Protein AF-A0A317Z5N7-F1 (afdb_monomer_lite)

InterPro domains:
  IPR006691 DNA gyrase/topoisomerase IV, subunit A, C-terminal repeat [PF03989] (56-100)
  IPR013758 DNA topoisomerase, type IIA, domain A, alpha-beta [G3DSA:3.90.199.10] (1-49)
  IPR035516 DNA gyrase/topoisomerase IV, subunit A, C-terminal [G3DSA:2.120.10.90] (50-102)
  IPR035516 DNA gyrase/topoisomerase IV, subunit A, C-terminal [SSF101904] (54-101)
  IPR050220 Type II DNA Topoisomerases [PTHR43493] (6-100)

Structure (mmCIF, N/CA/C/O backbone):
data_AF-A0A317Z5N7-F1
#
_entry.id   AF-A0A317Z5N7-F1
#
loop_
_atom_site.group_PDB
_atom_site.id
_atom_site.type_symbol
_atom_site.label_atom_id
_atom_site.label_alt_id
_atom_site.label_comp_id
_atom_site.label_asym_id
_atom_site.label_entity_id
_atom_site.label_seq_id
_atom_site.pdbx_PDB_ins_code
_atom_site.Cartn_x
_atom_site.Cartn_y
_atom_site.Cartn_z
_atom_site.occupancy
_atom_site.B_iso_or_equiv
_atom_site.auth_seq_id
_atom_site.auth_comp_id
_atom_site.auth_asym_id
_atom_site.auth_atom_id
_atom_site.pdbx_PDB_model_num
ATOM 1 N N . VAL A 1 1 ? -35.263 -2.447 45.418 1.00 48.06 1 VAL A N 1
ATOM 2 C CA . VAL A 1 1 ? -36.019 -1.178 45.571 1.00 48.06 1 VAL A CA 1
ATOM 3 C C . VAL A 1 1 ? -35.135 -0.045 46.094 1.00 48.06 1 VAL A C 1
ATOM 5 O O . VAL A 1 1 ? -35.064 0.973 45.432 1.00 48.06 1 VAL A O 1
ATOM 8 N N . MET A 1 2 ? -34.400 -0.207 47.203 1.00 52.81 2 MET A N 1
ATOM 9 C CA . MET A 1 2 ? -33.472 0.834 47.703 1.00 52.81 2 MET A CA 1
ATOM 10 C C . MET A 1 2 ? -32.274 1.131 46.772 1.00 52.81 2 MET A C 1
ATOM 12 O O . MET A 1 2 ? -31.910 2.286 46.594 1.00 52.81 2 MET A O 1
ATOM 16 N N . ILE A 1 3 ? -31.685 0.102 46.152 1.00 60.75 3 ILE A N 1
ATOM 17 C CA . ILE A 1 3 ? -30.483 0.227 45.299 1.00 60.75 3 ILE A CA 1
ATOM 18 C C . ILE A 1 3 ? -30.778 0.974 43.988 1.00 60.75 3 ILE A C 1
ATOM 20 O O . ILE A 1 3 ? -30.013 1.835 43.576 1.00 60.75 3 ILE A O 1
ATOM 24 N N . THR A 1 4 ? -31.928 0.711 43.365 1.00 63.72 4 THR A N 1
ATOM 25 C CA . THR A 1 4 ? -32.328 1.358 42.108 1.00 63.72 4 THR A CA 1
ATOM 26 C C . THR A 1 4 ? -32.573 2.853 42.292 1.00 63.72 4 THR A C 1
ATOM 28 O O . THR A 1 4 ? -32.179 3.638 41.445 1.00 63.72 4 THR A O 1
ATOM 31 N N . VAL A 1 5 ? -33.151 3.277 43.421 1.00 68.94 5 VAL A N 1
ATOM 32 C CA . VAL A 1 5 ? -33.372 4.709 43.697 1.00 68.94 5 VAL A CA 1
ATOM 33 C C . VAL A 1 5 ? -32.046 5.459 43.858 1.00 68.94 5 VAL A C 1
ATOM 35 O O . VAL A 1 5 ? -31.941 6.593 43.409 1.00 68.94 5 VAL A O 1
ATOM 38 N N . ALA A 1 6 ? -31.023 4.823 44.437 1.00 72.44 6 ALA A N 1
ATOM 39 C CA . ALA A 1 6 ? -29.697 5.424 44.590 1.00 72.44 6 ALA A CA 1
ATOM 40 C C . ALA A 1 6 ? -28.942 5.567 43.257 1.00 72.44 6 ALA A C 1
ATOM 42 O O . ALA A 1 6 ? -28.211 6.535 43.082 1.00 72.44 6 ALA A O 1
ATOM 43 N N . ILE A 1 7 ? -29.133 4.626 42.328 1.00 73.69 7 ILE A N 1
ATOM 44 C CA . ILE A 1 7 ? -28.524 4.658 40.990 1.00 73.69 7 ILE A CA 1
ATOM 45 C C . ILE A 1 7 ? -29.256 5.658 40.085 1.00 73.69 7 ILE A C 1
ATOM 47 O O . ILE A 1 7 ? -28.620 6.417 39.372 1.00 73.69 7 ILE A O 1
ATOM 51 N N . LEU A 1 8 ? -30.593 5.720 40.143 1.00 77.44 8 LEU A N 1
ATOM 52 C CA . LEU A 1 8 ? -31.363 6.695 39.358 1.00 77.44 8 LEU A CA 1
ATOM 53 C C . LEU A 1 8 ? -31.197 8.146 39.845 1.00 77.44 8 LEU A C 1
ATOM 55 O O . LEU A 1 8 ? -31.523 9.071 39.106 1.00 77.44 8 LEU A O 1
ATOM 59 N N . ALA A 1 9 ? -30.733 8.353 41.078 1.00 85.69 9 ALA A N 1
ATOM 60 C CA . ALA A 1 9 ? -30.508 9.680 41.648 1.00 85.69 9 ALA A CA 1
ATOM 61 C C . ALA A 1 9 ? -29.097 10.238 41.380 1.00 85.69 9 ALA A C 1
ATOM 63 O O . ALA A 1 9 ? -28.848 11.400 41.696 1.00 85.69 9 ALA A O 1
ATOM 64 N N . ASP A 1 10 ? -28.184 9.428 40.836 1.00 89.06 10 ASP A N 1
ATOM 65 C CA . ASP A 1 10 ? -26.776 9.773 40.635 1.00 89.06 10 ASP A CA 1
ATOM 66 C C . ASP A 1 10 ? -26.313 9.332 39.237 1.00 89.06 10 ASP A C 1
ATOM 68 O O . ASP A 1 10 ? -26.147 8.144 38.956 1.00 89.06 10 ASP A O 1
ATOM 72 N N . GLU A 1 11 ? -26.123 10.310 38.350 1.00 88.62 11 GLU A N 1
ATOM 73 C CA . GLU A 1 11 ? -25.728 10.087 36.955 1.00 88.62 11 GLU A CA 1
ATOM 74 C C . GLU A 1 11 ? -24.349 9.421 36.829 1.00 88.62 11 GLU A C 1
ATOM 76 O O . GLU A 1 11 ? -24.137 8.616 35.923 1.00 88.62 11 GLU A O 1
ATOM 81 N N . GLU A 1 12 ? -23.425 9.690 37.756 1.00 90.81 12 GLU A N 1
ATOM 82 C CA . GLU A 1 12 ? -22.078 9.117 37.731 1.00 90.81 12 GLU A CA 1
ATOM 83 C C . GLU A 1 12 ? -22.130 7.610 38.005 1.00 90.81 12 GLU A C 1
ATOM 85 O O . GLU A 1 12 ? -21.573 6.820 37.241 1.00 90.81 12 GLU A O 1
ATOM 90 N N . LYS A 1 13 ? -22.905 7.200 39.019 1.00 88.19 13 LYS A N 1
ATOM 91 C CA . LYS A 1 13 ? -23.141 5.777 39.328 1.00 88.19 13 LYS A CA 1
ATOM 92 C C . LYS A 1 13 ? -23.864 5.042 38.203 1.00 88.19 13 LYS A C 1
ATOM 94 O O . LYS A 1 13 ? -23.616 3.861 37.974 1.00 88.19 13 LYS A O 1
ATOM 99 N N . LEU A 1 14 ? -24.778 5.722 37.512 1.00 88.88 14 LEU A N 1
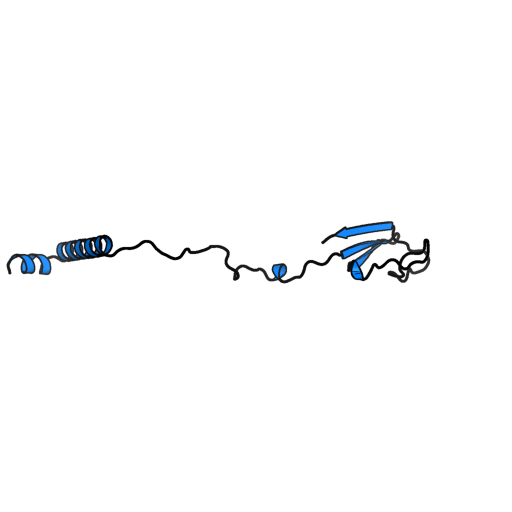ATOM 100 C CA . LEU A 1 14 ? -25.471 5.148 36.363 1.00 88.88 14 LEU A CA 1
ATOM 101 C C . LEU A 1 14 ? -24.499 4.894 35.201 1.00 88.88 14 LEU A C 1
ATOM 103 O O . LEU A 1 14 ? -24.519 3.814 34.616 1.00 88.88 14 LEU A O 1
ATOM 107 N N . LEU A 1 15 ? -23.627 5.854 34.880 1.00 92.12 15 LEU A N 1
ATOM 108 C CA . LEU A 1 15 ? -22.614 5.690 33.832 1.00 92.12 15 LEU A CA 1
ATOM 109 C C . LEU A 1 15 ? -21.558 4.638 34.190 1.00 92.12 15 LEU A C 1
ATOM 111 O O . LEU A 1 15 ? -21.087 3.927 33.300 1.00 92.12 15 LEU A O 1
ATOM 115 N N . GLU A 1 16 ? -21.199 4.529 35.469 1.00 93.19 16 GLU A N 1
ATOM 116 C CA . GLU A 1 16 ? -20.312 3.482 35.978 1.00 93.19 16 GLU A CA 1
ATOM 117 C C . GLU A 1 16 ? -20.918 2.096 35.739 1.00 93.19 16 GLU A C 1
ATOM 119 O O . GLU A 1 16 ? -20.294 1.271 35.072 1.00 93.19 16 GLU A O 1
ATOM 124 N N . LEU A 1 17 ? -22.177 1.893 36.141 1.00 91.25 17 LEU A N 1
ATOM 125 C CA . LEU A 1 17 ? -22.904 0.648 35.896 1.00 91.25 17 LEU A CA 1
ATOM 126 C C . LEU A 1 17 ? -22.986 0.314 34.398 1.00 91.25 17 LEU A C 1
ATOM 128 O O . LEU A 1 17 ? -22.688 -0.806 33.995 1.00 91.25 17 LEU A O 1
ATOM 132 N N . VAL A 1 18 ? -23.335 1.288 33.549 1.00 92.31 18 VAL A N 1
ATOM 133 C CA . VAL A 1 18 ? -23.408 1.077 32.091 1.00 92.31 18 VAL A CA 1
ATOM 134 C C . VAL A 1 18 ? -22.047 0.661 31.524 1.00 92.31 18 VAL A C 1
ATOM 136 O O . VAL A 1 18 ? -21.975 -0.207 30.654 1.00 92.31 18 VAL A O 1
ATOM 139 N N . ARG A 1 19 ? -20.945 1.253 31.999 1.00 95.62 19 ARG A N 1
ATOM 140 C CA . ARG A 1 19 ? -19.594 0.873 31.565 1.00 95.62 19 ARG A CA 1
ATOM 141 C C . ARG A 1 19 ? -19.247 -0.551 31.993 1.00 95.62 19 ARG A C 1
ATOM 143 O O . ARG A 1 19 ? -18.661 -1.282 31.191 1.00 95.62 19 ARG A O 1
ATOM 150 N N . GLU A 1 20 ? -19.574 -0.925 33.226 1.00 96.06 20 GLU A N 1
ATOM 151 C CA . GLU A 1 20 ? -19.363 -2.280 33.742 1.00 96.06 20 GLU A CA 1
ATOM 152 C C . GLU A 1 20 ? -20.121 -3.306 32.895 1.0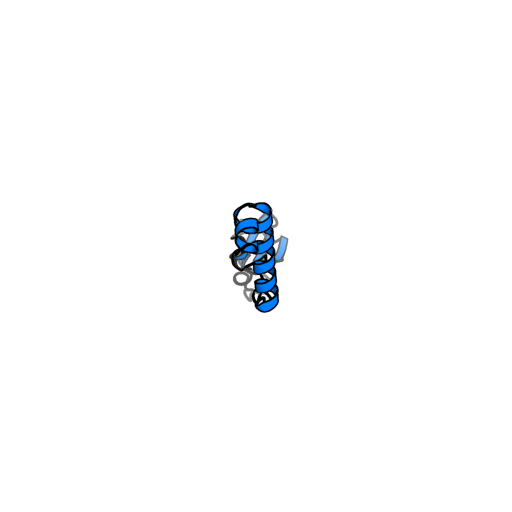0 96.06 20 GLU A C 1
ATOM 154 O O . GLU A 1 20 ? -19.505 -4.232 32.367 1.00 96.06 20 GLU A O 1
ATOM 159 N N . GLU A 1 21 ? -21.413 -3.079 32.650 1.00 95.06 21 GLU A N 1
ATOM 160 C CA . GLU A 1 21 ? -22.251 -3.964 31.834 1.00 95.06 21 GLU A CA 1
ATOM 161 C C . GLU A 1 21 ? -21.729 -4.094 30.392 1.00 95.06 21 GLU A C 1
ATOM 163 O O . GLU A 1 21 ? -21.637 -5.197 29.850 1.00 95.06 21 GLU A O 1
ATOM 168 N N . LEU A 1 22 ? -21.328 -2.986 29.755 1.00 96.44 22 LEU A N 1
ATOM 169 C CA . LEU A 1 22 ? -20.751 -3.020 28.405 1.00 96.44 22 LEU A CA 1
ATOM 170 C C . LEU A 1 22 ? -19.417 -3.777 28.360 1.00 96.44 22 LEU A C 1
ATOM 172 O O . LEU A 1 22 ? -19.119 -4.442 27.364 1.00 96.44 22 LEU A O 1
ATOM 176 N N . THR A 1 23 ? -18.617 -3.685 29.423 1.00 96.38 23 THR A N 1
ATOM 177 C CA . THR A 1 23 ? -17.343 -4.405 29.529 1.00 96.38 23 THR A CA 1
ATOM 178 C C . THR A 1 23 ? -17.586 -5.901 29.710 1.00 96.38 23 THR A C 1
ATOM 180 O O . THR A 1 23 ? -16.983 -6.693 28.990 1.00 96.38 23 THR A O 1
ATOM 183 N N . GLU A 1 24 ? -18.535 -6.289 30.565 1.00 96.94 24 GLU A N 1
ATOM 184 C CA . GLU A 1 24 ? -18.930 -7.689 30.752 1.00 96.94 24 GLU A CA 1
ATOM 185 C C . GLU A 1 24 ? -19.442 -8.311 29.441 1.00 96.94 24 GLU A C 1
ATOM 187 O O . GLU A 1 24 ? -19.046 -9.416 29.063 1.00 96.94 24 GLU A O 1
ATOM 192 N N . ILE A 1 25 ? -20.278 -7.584 28.690 1.00 96.56 25 ILE A N 1
ATOM 193 C CA . ILE A 1 25 ? -20.767 -8.030 27.376 1.00 96.56 25 ILE A CA 1
ATOM 194 C C . ILE A 1 25 ? -19.603 -8.208 26.395 1.00 96.56 25 ILE A C 1
ATOM 196 O O . ILE A 1 25 ? -19.547 -9.218 25.688 1.00 96.56 25 ILE A O 1
ATOM 200 N N . LYS A 1 26 ? -18.665 -7.254 26.354 1.00 95.00 26 LYS A N 1
ATOM 201 C CA . LYS A 1 26 ? -17.480 -7.327 25.491 1.00 95.00 26 LYS A CA 1
ATOM 202 C C . LYS A 1 26 ? -16.603 -8.534 25.830 1.00 95.00 26 LYS A C 1
ATOM 204 O O . LYS A 1 26 ? -16.127 -9.192 24.914 1.00 95.00 26 LYS A O 1
ATOM 209 N N . GLU A 1 27 ? -16.392 -8.837 27.107 1.00 95.62 27 GLU A N 1
ATOM 210 C CA . GLU A 1 27 ? -15.592 -9.992 27.536 1.00 95.62 27 GLU A CA 1
ATOM 211 C C . GLU A 1 27 ? -16.284 -11.323 27.233 1.00 95.62 27 GLU A C 1
ATOM 213 O O . GLU A 1 27 ? -15.637 -12.290 26.835 1.00 95.62 27 GLU A O 1
ATOM 218 N N . LYS A 1 28 ? -17.610 -11.375 27.383 1.00 97.00 28 LYS A N 1
ATOM 219 C CA . LYS A 1 28 ? -18.388 -12.599 27.184 1.00 97.00 28 LYS A CA 1
ATOM 220 C C . LYS A 1 28 ? -18.608 -12.956 25.715 1.00 97.00 28 LYS A C 1
ATOM 222 O O . LYS A 1 28 ? -18.716 -14.138 25.392 1.00 97.00 28 LYS A O 1
ATOM 227 N N . PHE A 1 29 ? -18.729 -11.954 24.846 1.00 96.38 29 PHE A N 1
ATOM 228 C CA . PHE A 1 29 ? -19.135 -12.142 23.448 1.00 96.38 29 PHE A CA 1
ATOM 229 C C . PHE A 1 29 ? -18.161 -11.554 22.423 1.00 96.38 29 PHE A C 1
ATOM 231 O O . PHE A 1 29 ? -18.441 -11.620 21.229 1.00 96.38 29 PHE A O 1
ATOM 238 N N . GLY A 1 30 ? -17.049 -10.964 22.859 1.00 94.00 30 GLY A N 1
ATOM 239 C CA . GLY A 1 30 ? -16.039 -10.421 21.961 1.00 94.00 30 GLY A CA 1
ATOM 240 C C . GLY A 1 30 ? -15.290 -11.517 21.208 1.00 94.00 30 GLY A C 1
ATOM 241 O O . GLY A 1 30 ? -14.900 -12.531 21.787 1.00 94.00 30 GLY A O 1
ATOM 242 N N . ASP A 1 31 ? -15.062 -11.286 19.921 1.00 96.19 31 ASP A N 1
ATOM 243 C CA . ASP A 1 31 ? -14.187 -12.078 19.069 1.00 96.19 31 ASP A CA 1
ATOM 244 C C . ASP A 1 31 ? -13.134 -11.192 18.389 1.00 96.19 31 ASP A C 1
ATOM 246 O O . ASP A 1 31 ? -13.235 -9.960 18.346 1.00 96.19 31 ASP A O 1
ATOM 250 N N . ASP A 1 32 ? -12.077 -11.825 17.884 1.00 94.81 32 ASP A N 1
ATOM 251 C CA . ASP A 1 32 ? -11.036 -11.116 17.153 1.00 94.81 32 ASP A CA 1
ATOM 252 C C . ASP A 1 32 ? -11.558 -10.622 15.799 1.00 94.81 32 ASP A C 1
ATOM 254 O O . ASP A 1 32 ? -12.308 -11.301 15.087 1.00 94.81 32 ASP A O 1
ATOM 258 N N . ARG A 1 33 ? -11.100 -9.435 15.387 1.00 94.31 33 ARG A N 1
ATOM 259 C CA . ARG A 1 33 ? -11.451 -8.872 14.082 1.00 94.31 33 ARG A CA 1
ATOM 260 C C . ARG A 1 33 ? -10.946 -9.795 12.971 1.00 94.31 33 ARG A C 1
ATOM 262 O O . ARG A 1 33 ? -9.752 -9.902 12.724 1.00 94.31 33 ARG A O 1
ATOM 269 N N . ARG A 1 34 ? -11.879 -10.382 12.224 1.00 95.00 34 ARG A N 1
ATOM 270 C CA . ARG A 1 34 ? -11.584 -11.320 11.124 1.00 95.00 34 ARG A CA 1
ATOM 271 C C . ARG A 1 34 ? -10.942 -10.684 9.887 1.00 95.00 34 ARG A C 1
ATOM 273 O O . ARG A 1 34 ? -10.409 -11.396 9.045 1.00 95.00 34 ARG A O 1
ATOM 280 N N . THR A 1 35 ? -11.061 -9.370 9.735 1.00 92.06 35 THR A N 1
ATOM 281 C CA . THR A 1 35 ? -10.628 -8.626 8.544 1.00 92.06 35 THR A CA 1
ATOM 282 C C . THR A 1 35 ? -9.491 -7.674 8.875 1.00 92.06 35 THR A C 1
ATOM 284 O O . THR A 1 35 ? -9.585 -6.918 9.843 1.00 92.06 35 THR A O 1
ATOM 287 N N . GLU A 1 36 ? -8.488 -7.614 8.015 1.00 87.75 36 GLU A N 1
ATOM 288 C CA . GLU A 1 36 ? -7.401 -6.643 8.097 1.00 87.75 36 GLU A CA 1
ATOM 289 C C . GLU A 1 36 ? -7.694 -5.417 7.220 1.00 87.75 36 GLU A C 1
ATOM 291 O O . GLU A 1 36 ? -8.342 -5.529 6.179 1.00 87.75 36 GLU A O 1
ATOM 296 N N . ILE A 1 37 ? -7.242 -4.237 7.649 1.00 85.56 37 ILE A N 1
ATOM 297 C CA . ILE A 1 37 ? -7.263 -3.029 6.817 1.00 85.56 37 ILE A CA 1
ATOM 298 C C . ILE A 1 37 ? -5.894 -2.934 6.150 1.00 85.56 37 ILE A C 1
ATOM 300 O O . ILE A 1 37 ? -4.917 -2.569 6.800 1.00 85.56 37 ILE A O 1
ATOM 304 N N . GLN A 1 38 ? -5.826 -3.275 4.866 1.00 81.19 38 GLN A N 1
ATOM 305 C CA . GLN A 1 38 ? -4.603 -3.124 4.084 1.00 81.19 38 GLN A CA 1
ATOM 306 C C . GLN A 1 38 ? -4.488 -1.679 3.592 1.00 81.19 38 GLN A C 1
ATOM 308 O O . GLN A 1 38 ? -5.358 -1.178 2.878 1.00 81.19 38 GLN A O 1
ATOM 313 N N . LEU A 1 39 ? -3.413 -1.005 3.995 1.00 75.12 39 LEU A N 1
ATOM 314 C CA . LEU A 1 39 ? -2.980 0.254 3.393 1.00 75.12 39 LEU A CA 1
ATOM 315 C C . LEU A 1 39 ? -2.256 -0.106 2.088 1.00 75.12 39 LEU A C 1
ATOM 317 O O . LEU A 1 39 ? -1.305 -0.879 2.144 1.00 75.12 39 LEU A O 1
ATOM 321 N N . GLY A 1 40 ? -2.705 0.400 0.936 1.00 69.38 40 GLY A N 1
ATOM 322 C CA . GLY A 1 40 ? -2.136 0.010 -0.366 1.00 69.38 40 GLY A CA 1
ATOM 323 C C . GLY A 1 40 ? -3.045 -0.835 -1.254 1.00 69.38 40 GLY A C 1
ATOM 324 O O . GLY A 1 40 ? -2.549 -1.706 -1.958 1.00 69.38 40 GLY A O 1
ATOM 325 N N . GLY A 1 41 ? -4.369 -0.660 -1.187 1.00 67.44 41 GLY A N 1
ATOM 326 C CA . GLY A 1 41 ? -5.298 -1.415 -2.037 1.00 67.44 41 GLY A CA 1
ATOM 327 C C . GLY A 1 41 ? -5.160 -1.086 -3.530 1.00 67.44 41 GLY A C 1
ATOM 328 O O . GLY A 1 41 ? -4.539 -0.100 -3.898 1.00 67.44 41 GLY A O 1
ATOM 329 N N . ILE A 1 42 ? -5.816 -1.882 -4.380 1.00 62.03 42 ILE A N 1
ATOM 330 C CA . ILE A 1 42 ? -5.944 -1.695 -5.846 1.00 62.03 42 ILE A CA 1
ATOM 331 C C . ILE A 1 42 ? -6.382 -0.275 -6.256 1.00 62.03 42 ILE A C 1
ATOM 333 O O . ILE A 1 42 ? -6.123 0.148 -7.374 1.00 62.03 42 ILE A O 1
ATOM 337 N N . ASP A 1 43 ? -7.020 0.459 -5.344 1.00 66.31 43 ASP A N 1
ATOM 338 C CA . ASP A 1 43 ? -7.427 1.857 -5.525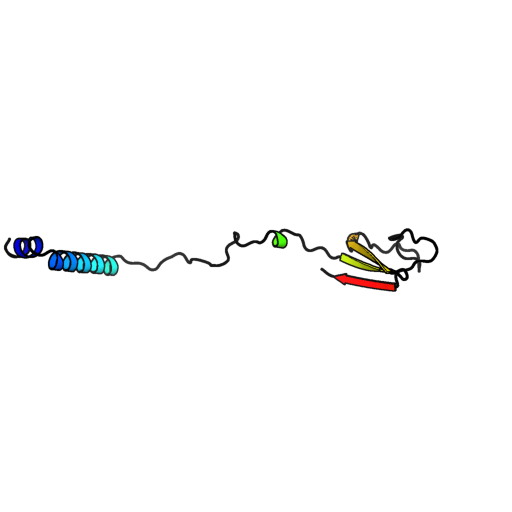 1.00 66.31 43 ASP A CA 1
ATOM 339 C C . ASP A 1 43 ? -6.262 2.863 -5.383 1.00 66.31 43 ASP A C 1
ATOM 341 O O . ASP A 1 43 ? -6.473 4.063 -5.521 1.00 66.31 43 ASP A O 1
ATOM 345 N N . GLN A 1 44 ? -5.046 2.398 -5.071 1.00 73.06 44 GLN A N 1
ATOM 346 C CA . GLN A 1 44 ? -3.810 3.194 -5.015 1.00 73.06 44 GLN A CA 1
ATOM 347 C C . GLN A 1 44 ? -2.931 2.998 -6.258 1.00 73.06 44 GLN A C 1
ATOM 349 O O . GLN A 1 44 ? -1.724 3.197 -6.183 1.00 73.06 44 GLN A O 1
ATOM 354 N N . LEU A 1 45 ? -3.516 2.570 -7.378 1.00 77.75 45 LEU A N 1
ATOM 355 C CA . LEU A 1 45 ? -2.841 2.639 -8.671 1.00 77.75 45 LEU A CA 1
ATOM 356 C C . LEU A 1 45 ? -2.787 4.103 -9.109 1.00 77.75 45 LEU A C 1
ATOM 358 O O . LEU A 1 45 ? -3.822 4.776 -9.131 1.00 77.75 45 LEU A O 1
ATOM 362 N N . GLU A 1 46 ? -1.596 4.588 -9.446 1.00 81.56 46 GLU A N 1
ATOM 363 C CA . GLU A 1 46 ? -1.451 5.880 -10.111 1.00 81.56 46 GLU A CA 1
ATOM 364 C C . GLU A 1 46 ? -1.751 5.713 -11.611 1.00 81.56 46 GLU A C 1
ATOM 366 O O . GLU A 1 46 ? -1.695 4.608 -12.161 1.00 81.56 46 GLU A O 1
ATOM 371 N N . ASP A 1 47 ? -2.103 6.802 -12.298 1.00 80.62 47 ASP A N 1
ATOM 372 C CA . ASP A 1 47 ? -2.427 6.746 -13.730 1.00 80.62 47 ASP A CA 1
ATOM 373 C C . ASP A 1 47 ? -1.223 6.235 -14.555 1.00 80.62 47 ASP A C 1
ATOM 375 O O . ASP A 1 47 ? -1.391 5.593 -15.595 1.00 80.62 47 ASP A O 1
ATOM 379 N N . GLU A 1 48 ? -0.002 6.478 -14.073 1.00 82.06 48 GLU A N 1
ATOM 380 C CA . GLU A 1 48 ? 1.266 6.020 -14.635 1.00 82.06 48 GLU A CA 1
ATOM 381 C C . GLU A 1 48 ? 1.424 4.493 -14.608 1.00 82.06 48 GLU A C 1
ATOM 383 O O . GLU A 1 48 ? 1.978 3.931 -15.555 1.00 82.06 48 GLU A O 1
ATOM 388 N N . ASP A 1 49 ? 0.892 3.811 -13.589 1.00 82.75 49 ASP A N 1
ATOM 389 C CA . ASP A 1 49 ? 0.962 2.347 -13.458 1.00 82.75 49 ASP A CA 1
ATOM 390 C C . ASP A 1 49 ? 0.106 1.626 -14.516 1.00 82.75 49 ASP A C 1
ATOM 392 O O . ASP A 1 49 ? 0.277 0.433 -14.780 1.00 82.75 49 ASP A O 1
ATOM 396 N N . LEU A 1 50 ? -0.831 2.345 -15.145 1.00 84.31 50 LEU A N 1
ATOM 397 C CA . LEU A 1 50 ? -1.667 1.832 -16.232 1.00 84.31 50 LEU A CA 1
ATOM 398 C C . LEU A 1 50 ? -0.954 1.864 -17.591 1.00 84.31 50 LEU A C 1
ATOM 400 O O . LEU A 1 50 ? -1.470 1.309 -18.568 1.00 84.31 50 LEU A O 1
ATOM 404 N N . ILE A 1 51 ? 0.207 2.520 -17.681 1.00 85.94 51 ILE A N 1
ATOM 405 C CA . ILE A 1 51 ? 0.988 2.599 -18.913 1.00 85.94 51 ILE A CA 1
ATOM 406 C C . ILE A 1 51 ? 1.768 1.286 -19.074 1.00 85.94 51 ILE A C 1
ATOM 408 O O . ILE A 1 51 ? 2.610 0.964 -18.239 1.00 85.94 51 ILE A O 1
ATOM 412 N N . PRO A 1 52 ? 1.527 0.509 -20.146 1.00 84.19 52 PRO A N 1
ATOM 413 C CA . PRO A 1 52 ? 2.215 -0.759 -20.335 1.00 84.19 52 PRO A CA 1
ATOM 414 C C . PRO A 1 52 ? 3.714 -0.543 -20.569 1.00 84.19 52 PRO A C 1
ATOM 416 O O . PRO A 1 52 ? 4.109 0.279 -21.398 1.00 84.19 52 PRO A O 1
ATOM 419 N N . GLU A 1 53 ? 4.543 -1.334 -19.888 1.00 84.56 53 GLU A N 1
ATOM 420 C CA . GLU A 1 53 ? 5.981 -1.376 -20.151 1.00 84.56 53 GLU A CA 1
ATOM 421 C C . GLU A 1 53 ? 6.250 -1.964 -21.544 1.00 84.56 53 GLU A C 1
ATOM 423 O O . GLU A 1 53 ? 5.901 -3.110 -21.850 1.00 84.56 53 GLU A O 1
ATOM 428 N N . GLU A 1 54 ? 6.910 -1.182 -22.399 1.00 83.75 54 GLU A N 1
ATOM 429 C CA . GLU A 1 54 ? 7.314 -1.600 -23.737 1.00 83.75 54 GLU A CA 1
ATOM 430 C C . GLU A 1 54 ? 8.832 -1.500 -23.886 1.00 83.75 54 GLU A C 1
ATOM 432 O O . GLU A 1 54 ? 9.439 -0.470 -23.617 1.00 83.75 54 GLU A O 1
ATOM 437 N N . GLN A 1 55 ? 9.458 -2.555 -24.411 1.00 86.44 55 GLN A N 1
ATOM 438 C CA . GLN A 1 55 ? 10.870 -2.499 -24.789 1.00 86.44 55 GLN A CA 1
ATOM 439 C C . GLN A 1 55 ? 11.058 -1.499 -25.933 1.00 86.44 55 GLN A C 1
ATOM 441 O O . GLN A 1 55 ? 10.582 -1.723 -27.054 1.00 86.44 55 GLN A O 1
ATOM 446 N N . ILE A 1 56 ? 11.790 -0.420 -25.672 1.00 87.56 56 ILE A N 1
ATOM 447 C CA . ILE A 1 56 ? 12.077 0.636 -26.639 1.00 87.56 56 ILE A CA 1
ATOM 448 C C . ILE A 1 56 ? 13.559 0.681 -27.000 1.00 87.56 56 ILE A C 1
ATOM 450 O O . ILE A 1 56 ? 14.451 0.407 -26.199 1.00 87.56 56 ILE A O 1
ATOM 454 N N . VAL A 1 57 ? 13.819 1.081 -28.240 1.00 85.56 57 VAL A N 1
ATOM 455 C CA . VAL A 1 57 ? 15.147 1.395 -28.756 1.00 85.56 57 VAL A CA 1
ATOM 456 C C . VAL A 1 57 ? 15.227 2.902 -28.962 1.00 85.56 57 VAL A C 1
ATOM 458 O O . VAL A 1 57 ? 14.413 3.496 -29.676 1.00 85.56 57 VAL A O 1
ATOM 461 N N . ILE A 1 58 ? 16.224 3.516 -28.336 1.00 86.12 58 ILE A N 1
ATOM 462 C CA . ILE A 1 58 ? 16.566 4.927 -28.471 1.00 86.12 58 ILE A CA 1
ATOM 463 C C . ILE A 1 58 ? 17.826 5.018 -29.327 1.00 86.12 58 ILE A C 1
ATOM 465 O O . ILE A 1 58 ? 18.854 4.423 -29.003 1.00 86.12 58 ILE A O 1
ATOM 469 N N . THR A 1 59 ? 17.751 5.768 -30.422 1.00 84.38 59 THR A N 1
ATOM 470 C CA . THR A 1 59 ? 18.890 6.014 -31.313 1.00 84.38 59 THR A CA 1
ATOM 471 C C . THR A 1 59 ? 19.250 7.489 -31.320 1.00 84.38 59 THR A C 1
ATOM 473 O O . THR A 1 59 ? 18.365 8.327 -31.500 1.00 84.38 59 THR A O 1
ATOM 476 N N . LEU A 1 60 ? 20.540 7.782 -31.186 1.00 84.69 60 LEU A N 1
ATOM 477 C CA . LEU A 1 60 ? 21.139 9.089 -31.438 1.00 84.69 60 LEU A CA 1
ATOM 478 C C . LEU A 1 60 ? 21.859 9.037 -32.787 1.00 84.69 60 LEU A C 1
ATOM 480 O O . LEU A 1 60 ? 22.583 8.077 -33.062 1.00 84.69 60 LEU A O 1
ATOM 484 N N . SER A 1 61 ? 21.654 10.043 -33.631 1.00 82.38 61 SER A N 1
ATOM 485 C CA . SER A 1 61 ? 22.373 10.189 -34.896 1.00 82.38 61 SER A CA 1
ATOM 486 C C . SER A 1 61 ? 23.616 11.071 -34.767 1.00 82.38 61 SER A C 1
ATOM 488 O O . SER A 1 61 ? 23.822 11.734 -33.747 1.00 82.38 61 SER A O 1
ATOM 490 N N . HIS A 1 62 ? 24.472 11.081 -35.788 1.00 81.06 62 HIS A N 1
ATOM 491 C CA . HIS A 1 62 ? 25.632 11.971 -35.841 1.00 81.06 62 HIS A CA 1
ATOM 492 C C . HIS A 1 62 ? 25.214 13.450 -35.874 1.00 81.06 62 HIS A C 1
ATOM 494 O O . HIS A 1 62 ? 25.846 14.285 -35.230 1.00 81.06 62 HIS A O 1
ATOM 500 N N . ASN A 1 63 ? 24.088 13.762 -36.524 1.00 83.44 63 ASN A N 1
ATOM 501 C CA . ASN A 1 63 ? 23.517 15.112 -36.560 1.00 83.44 63 ASN A CA 1
ATOM 502 C C . ASN A 1 63 ? 22.651 15.457 -35.332 1.00 83.44 63 ASN A C 1
ATOM 504 O O . ASN A 1 63 ? 21.857 16.395 -35.381 1.00 83.44 63 ASN A O 1
ATOM 508 N N . ASN A 1 64 ? 22.808 14.731 -34.220 1.00 83.12 64 ASN A N 1
ATOM 509 C CA . ASN A 1 64 ? 22.082 14.931 -32.961 1.00 83.12 64 ASN A CA 1
ATOM 510 C C . ASN A 1 64 ? 20.555 14.739 -33.043 1.00 83.12 64 ASN A C 1
ATOM 512 O O . ASN A 1 64 ? 19.817 15.293 -32.226 1.00 83.12 64 ASN A O 1
ATOM 516 N N . TYR A 1 65 ? 20.057 13.918 -33.972 1.00 82.75 65 TYR A N 1
ATOM 517 C CA . TYR A 1 65 ? 18.655 13.502 -33.946 1.00 82.75 65 TYR A CA 1
ATOM 518 C C . TYR A 1 65 ? 18.454 12.353 -32.966 1.00 82.75 65 TYR A C 1
ATOM 520 O O . TYR A 1 65 ? 19.168 11.351 -33.006 1.00 82.75 65 TYR A O 1
ATOM 528 N N . ILE A 1 66 ? 17.443 12.486 -32.108 1.00 86.94 66 ILE A N 1
ATOM 529 C CA . ILE A 1 66 ? 17.031 11.445 -31.169 1.00 86.94 66 ILE A CA 1
ATOM 530 C C . ILE A 1 66 ? 15.705 10.864 -31.641 1.00 86.94 66 ILE A C 1
ATOM 532 O O . ILE A 1 66 ? 14.740 11.594 -31.878 1.00 86.94 66 ILE A O 1
ATOM 536 N N . LYS A 1 67 ? 15.642 9.537 -31.746 1.00 83.69 67 LYS A N 1
ATOM 537 C CA . LYS A 1 67 ? 14.415 8.815 -32.089 1.00 83.69 67 LYS A CA 1
ATOM 538 C C . LYS A 1 67 ? 14.172 7.670 -31.113 1.00 83.69 67 LYS A C 1
ATOM 540 O O . LYS A 1 67 ? 15.093 6.916 -30.815 1.00 83.69 67 LYS A O 1
ATOM 545 N N . ARG A 1 68 ? 12.918 7.529 -30.662 1.00 84.81 68 ARG A N 1
ATOM 546 C CA . ARG A 1 68 ? 12.423 6.368 -29.906 1.00 84.81 68 ARG A CA 1
ATOM 547 C C . ARG A 1 68 ? 11.527 5.515 -30.797 1.00 84.81 68 ARG A C 1
ATOM 549 O O . ARG A 1 68 ? 10.660 6.054 -31.487 1.00 84.81 68 ARG A O 1
ATOM 556 N N . LEU A 1 69 ? 11.737 4.206 -30.795 1.00 83.50 69 LEU A N 1
ATOM 557 C CA . LEU A 1 69 ? 10.896 3.238 -31.497 1.00 83.50 69 LEU A CA 1
ATOM 558 C C . LEU A 1 69 ? 10.715 1.988 -30.631 1.00 83.50 69 LEU A C 1
ATOM 560 O O . LEU A 1 69 ? 11.671 1.593 -29.965 1.00 83.50 69 LEU A O 1
ATOM 564 N N . PRO A 1 70 ? 9.553 1.317 -30.679 1.00 83.88 70 PRO A N 1
ATOM 565 C CA . PRO A 1 70 ? 9.411 -0.002 -30.073 1.00 83.88 70 PRO A CA 1
ATOM 566 C C . PRO A 1 70 ? 10.429 -0.982 -30.670 1.00 83.88 70 PRO A C 1
ATOM 568 O O . PRO A 1 70 ? 10.630 -1.010 -31.891 1.00 83.88 70 PRO A O 1
ATOM 571 N N . ALA A 1 71 ? 11.035 -1.832 -29.840 1.00 80.81 71 ALA A N 1
ATOM 572 C CA . ALA A 1 71 ? 12.017 -2.830 -30.274 1.00 80.81 71 ALA A CA 1
ATOM 573 C C . ALA A 1 71 ? 11.450 -3.788 -31.338 1.00 80.81 71 ALA A C 1
ATOM 575 O O . ALA A 1 71 ? 12.163 -4.219 -32.243 1.00 80.81 71 ALA A O 1
ATOM 576 N N . SER A 1 72 ? 10.139 -4.047 -31.301 1.00 78.06 72 SER A N 1
ATOM 577 C CA . SER A 1 72 ? 9.410 -4.831 -32.310 1.00 78.06 72 SER A CA 1
ATOM 578 C C . SER A 1 72 ? 9.470 -4.230 -33.722 1.00 78.06 72 SER A C 1
ATOM 580 O O . SER A 1 72 ? 9.445 -4.965 -34.714 1.00 78.06 72 SER A O 1
ATOM 582 N N . THR A 1 73 ? 9.578 -2.902 -33.820 1.00 71.81 73 THR A N 1
ATOM 583 C CA . THR A 1 73 ? 9.696 -2.160 -35.085 1.00 71.81 73 THR A CA 1
ATOM 584 C C . THR A 1 73 ? 11.140 -2.155 -35.589 1.00 71.81 73 THR A C 1
ATOM 586 O O . THR A 1 73 ? 11.379 -2.103 -36.795 1.00 71.81 73 THR A O 1
ATOM 589 N N . TYR A 1 74 ? 12.115 -2.295 -34.686 1.00 65.88 74 TYR A N 1
ATOM 590 C CA . TYR A 1 74 ? 13.541 -2.412 -34.992 1.00 65.88 74 TYR A CA 1
ATOM 591 C C . TYR A 1 74 ? 13.922 -3.855 -35.389 1.00 65.88 74 TYR A C 1
ATOM 593 O O . TYR A 1 74 ? 14.871 -4.446 -34.879 1.00 65.88 74 TYR A O 1
ATOM 601 N N . ARG A 1 75 ? 13.170 -4.477 -36.308 1.00 58.69 75 ARG A N 1
ATOM 602 C CA . ARG A 1 75 ? 13.561 -5.778 -36.876 1.00 58.69 75 ARG A CA 1
ATOM 603 C C . ARG A 1 75 ? 14.732 -5.602 -37.838 1.00 58.69 75 ARG A C 1
ATOM 605 O O . ARG A 1 75 ? 14.662 -4.803 -38.773 1.00 58.69 75 ARG A O 1
ATOM 612 N N . ALA A 1 76 ? 15.769 -6.420 -37.667 1.00 53.78 76 ALA A N 1
ATOM 613 C CA . ALA A 1 76 ? 16.847 -6.548 -38.638 1.00 53.78 76 ALA A CA 1
ATOM 614 C C . ALA A 1 76 ? 16.272 -6.968 -40.001 1.00 53.78 76 ALA A C 1
ATOM 616 O O . ALA A 1 76 ? 15.719 -8.059 -40.146 1.00 53.78 76 ALA A O 1
ATOM 617 N N . GLN A 1 77 ? 16.406 -6.119 -41.022 1.00 50.62 77 GLN A N 1
ATOM 618 C CA . GLN A 1 77 ? 16.322 -6.612 -42.391 1.00 50.62 77 GLN A CA 1
ATOM 619 C C . GLN A 1 77 ? 17.623 -7.363 -42.689 1.00 50.62 77 GLN A C 1
ATOM 621 O O . GLN A 1 77 ? 18.704 -6.818 -42.485 1.00 50.62 77 GLN A O 1
ATOM 626 N N . ASN A 1 78 ? 17.517 -8.605 -43.172 1.00 42.25 78 ASN A N 1
ATOM 627 C CA . ASN A 1 78 ? 18.624 -9.477 -43.593 1.00 42.25 78 ASN A CA 1
ATOM 628 C C . ASN A 1 78 ? 19.382 -8.929 -44.826 1.00 42.25 78 ASN A C 1
ATOM 630 O O . ASN A 1 78 ? 19.484 -9.586 -45.860 1.00 42.25 78 ASN A O 1
ATOM 634 N N . ARG A 1 79 ? 19.904 -7.704 -44.750 1.00 49.72 79 ARG A N 1
ATOM 635 C CA . ARG A 1 79 ? 20.771 -7.083 -45.753 1.00 49.72 79 ARG A CA 1
ATOM 636 C C . ARG A 1 79 ? 22.067 -6.701 -45.050 1.00 49.72 79 ARG A C 1
ATOM 638 O O . ARG A 1 79 ? 22.134 -5.680 -44.372 1.00 49.72 79 ARG A O 1
ATOM 645 N N . GLY A 1 80 ? 23.066 -7.577 -45.168 1.00 42.81 80 GLY A N 1
ATOM 646 C CA . GLY A 1 80 ? 24.368 -7.455 -44.511 1.00 42.81 80 GLY A CA 1
ATOM 647 C C . GLY A 1 80 ? 24.943 -6.039 -44.585 1.00 42.81 80 GLY A C 1
ATOM 648 O O . GLY A 1 80 ? 25.350 -5.582 -45.649 1.00 42.81 80 GLY A O 1
ATOM 649 N N . GLY A 1 81 ? 24.961 -5.355 -43.440 1.00 46.91 81 GLY A N 1
ATOM 650 C CA . GLY A 1 81 ? 25.674 -4.092 -43.248 1.00 46.91 81 GLY A CA 1
ATOM 651 C C . GLY A 1 81 ? 24.915 -2.799 -43.559 1.00 46.91 81 GLY A C 1
ATOM 652 O O . GLY A 1 81 ? 25.508 -1.737 -43.415 1.00 46.91 81 GLY A O 1
ATOM 653 N N . ARG A 1 82 ? 23.629 -2.826 -43.937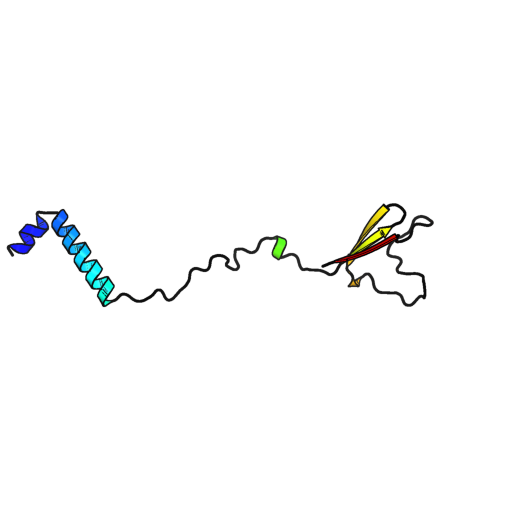 1.00 52.34 82 ARG A N 1
ATOM 654 C CA . ARG A 1 82 ? 22.805 -1.600 -44.012 1.00 52.34 82 ARG A CA 1
ATOM 655 C C . ARG A 1 82 ? 21.515 -1.780 -43.220 1.00 52.34 82 ARG A C 1
ATOM 657 O O . ARG A 1 82 ? 20.516 -2.275 -43.733 1.00 52.34 82 ARG A O 1
ATOM 664 N N . GLY A 1 83 ? 21.591 -1.439 -41.934 1.00 48.22 83 GLY A N 1
ATOM 665 C CA . GLY A 1 83 ? 20.476 -1.498 -40.995 1.00 48.22 83 GLY A CA 1
A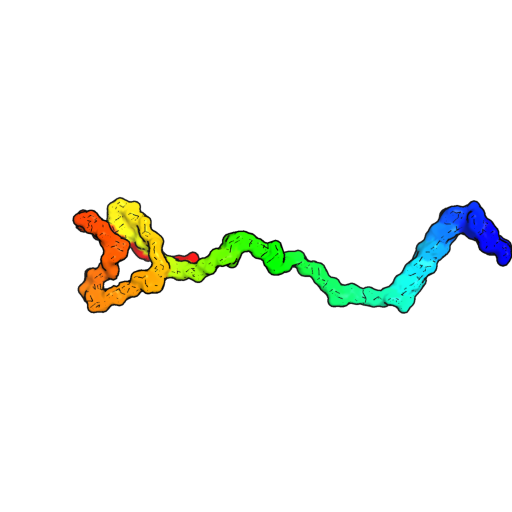TOM 666 C C . GLY A 1 83 ? 19.333 -0.558 -41.383 1.00 48.22 83 GLY A C 1
ATOM 667 O O . GLY A 1 83 ? 19.557 0.498 -41.963 1.00 48.22 83 GLY A O 1
ATOM 668 N N . VAL A 1 84 ? 18.120 -1.026 -41.076 1.00 51.59 84 VAL A N 1
ATOM 669 C CA . VAL A 1 84 ? 16.802 -0.369 -41.033 1.00 51.59 84 VAL A CA 1
ATOM 670 C C . VAL A 1 84 ? 16.776 1.092 -41.519 1.00 51.59 84 VAL A C 1
ATOM 672 O O . VAL A 1 84 ? 17.329 1.970 -40.863 1.00 51.59 84 VAL A O 1
ATOM 675 N N . GLN A 1 85 ? 16.027 1.379 -42.597 1.00 54.31 85 GLN A N 1
ATOM 676 C CA . GLN A 1 85 ? 15.528 2.731 -42.908 1.00 54.31 85 GLN A CA 1
ATOM 677 C C . GLN A 1 85 ? 14.548 3.178 -41.804 1.00 54.31 85 GLN A C 1
ATOM 679 O O . GLN A 1 85 ? 13.337 3.218 -41.981 1.00 54.31 85 GLN A O 1
ATOM 684 N N . GLY A 1 86 ? 15.074 3.439 -40.609 1.00 50.62 86 GLY A N 1
ATOM 685 C CA . GLY A 1 86 ? 14.358 4.034 -39.487 1.00 50.62 86 GLY A CA 1
ATOM 686 C C . GLY A 1 86 ? 14.449 5.558 -39.502 1.00 50.62 86 GLY A C 1
ATOM 687 O O . GLY A 1 86 ? 13.752 6.216 -38.736 1.00 50.62 86 GLY A O 1
ATOM 688 N N . MET A 1 87 ? 15.277 6.124 -40.375 1.00 52.91 87 MET A N 1
ATOM 689 C CA . MET A 1 87 ? 15.515 7.551 -40.519 1.00 52.91 87 MET A CA 1
ATOM 690 C C . MET A 1 87 ? 15.675 7.813 -42.017 1.00 52.91 87 MET A C 1
ATOM 692 O O . MET A 1 87 ? 16.527 7.196 -42.651 1.00 52.91 87 MET A O 1
ATOM 696 N N . ASN A 1 88 ? 14.829 8.667 -42.603 1.00 51.53 88 ASN A N 1
ATOM 697 C CA . ASN A 1 88 ? 15.176 9.294 -43.877 1.00 51.53 88 ASN A CA 1
ATOM 698 C C . ASN A 1 88 ? 16.325 10.233 -43.540 1.00 51.53 88 ASN A C 1
ATOM 700 O O . ASN A 1 88 ? 16.107 11.355 -43.091 1.00 51.53 88 ASN A O 1
ATOM 704 N N . THR A 1 89 ? 17.540 9.716 -43.621 1.00 52.09 89 THR A N 1
ATOM 705 C CA . THR A 1 89 ? 18.745 10.503 -43.443 1.00 52.09 89 THR A CA 1
ATOM 706 C C . THR A 1 89 ? 18.764 11.468 -44.614 1.00 52.09 89 THR A C 1
ATOM 708 O O . THR A 1 89 ? 18.979 11.057 -45.753 1.00 52.09 89 THR A O 1
ATOM 711 N N . LEU A 1 90 ? 18.449 12.738 -44.338 1.00 54.19 90 LEU A N 1
ATOM 712 C CA . LEU A 1 90 ? 18.993 13.830 -45.137 1.00 54.19 90 LEU A CA 1
ATOM 713 C C . LEU A 1 90 ? 20.487 13.529 -45.287 1.00 54.19 90 LEU A C 1
ATOM 715 O O . LEU A 1 90 ? 21.117 13.165 -44.293 1.00 54.19 90 LEU A O 1
ATOM 719 N N . ASP A 1 91 ? 20.951 13.551 -46.532 1.00 56.72 91 ASP A N 1
ATOM 720 C CA . ASP A 1 91 ? 22.242 13.056 -47.015 1.00 56.72 91 ASP A CA 1
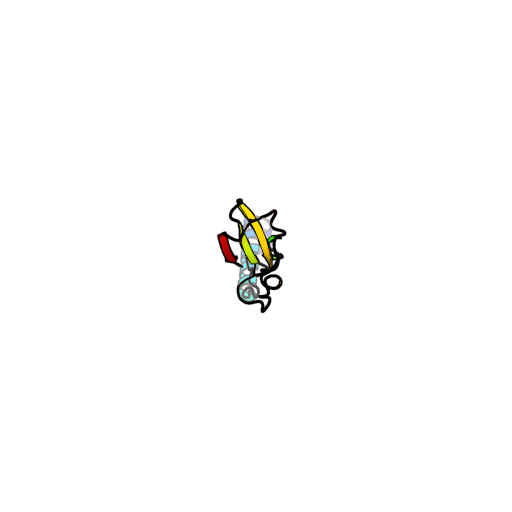ATOM 721 C C . ASP A 1 91 ? 23.329 12.915 -45.917 1.00 56.72 91 ASP A C 1
ATOM 723 O O . ASP A 1 91 ? 23.722 13.893 -45.284 1.00 56.72 91 ASP A O 1
ATOM 727 N N . ASP A 1 92 ? 23.793 11.674 -45.703 1.00 61.81 92 ASP A N 1
ATOM 728 C CA . ASP A 1 92 ? 24.905 11.249 -44.823 1.00 61.81 92 ASP A CA 1
ATOM 729 C C . ASP A 1 92 ? 24.724 11.219 -43.284 1.00 61.81 92 ASP A C 1
ATOM 731 O O . ASP A 1 92 ? 25.698 10.980 -42.566 1.00 61.81 92 ASP A O 1
ATOM 735 N N . ASP A 1 93 ? 23.515 11.342 -42.725 1.00 67.69 93 ASP A N 1
ATOM 736 C CA . ASP A 1 93 ? 23.331 11.076 -41.282 1.00 67.69 93 ASP A CA 1
ATOM 737 C C . ASP A 1 93 ? 23.327 9.560 -40.958 1.00 67.69 93 ASP A C 1
ATOM 739 O O . ASP A 1 93 ? 22.762 8.753 -41.691 1.00 67.69 93 ASP A O 1
ATOM 743 N N . PHE A 1 94 ? 23.941 9.133 -39.852 1.00 70.62 94 PHE A N 1
ATOM 744 C CA . PHE A 1 94 ? 23.967 7.727 -39.419 1.00 70.62 94 PHE A CA 1
ATOM 745 C C . PHE A 1 94 ? 23.809 7.609 -37.904 1.00 70.62 94 PHE A C 1
ATOM 747 O O . PHE A 1 94 ? 24.052 8.556 -37.158 1.00 70.62 94 PHE A O 1
ATOM 754 N N . VAL A 1 95 ? 23.383 6.434 -37.431 1.00 74.44 95 VAL A N 1
ATOM 755 C CA . VAL A 1 95 ? 23.205 6.177 -35.994 1.00 74.44 95 VAL A CA 1
ATOM 756 C C . VAL A 1 95 ? 24.575 6.123 -35.318 1.00 74.44 95 VAL A C 1
ATOM 758 O O . VAL A 1 95 ? 25.383 5.249 -35.627 1.00 74.44 95 VAL A O 1
ATOM 761 N N . SER A 1 96 ? 24.825 7.051 -34.397 1.00 78.25 96 SER A N 1
ATOM 762 C CA . SER A 1 96 ? 26.056 7.138 -33.609 1.00 78.25 96 SER A CA 1
ATOM 763 C C . SER A 1 96 ? 25.979 6.289 -32.340 1.00 78.25 96 SER A C 1
ATOM 765 O O . SER A 1 96 ? 26.960 5.651 -31.963 1.00 78.25 96 SER A O 1
ATOM 767 N N . GLN A 1 97 ? 24.805 6.232 -31.703 1.00 78.94 97 GLN A N 1
ATOM 768 C CA . GLN A 1 97 ? 24.588 5.480 -30.471 1.00 78.94 97 GLN A CA 1
ATOM 769 C C . GLN A 1 97 ? 23.192 4.852 -30.444 1.00 78.94 97 GLN A C 1
ATOM 771 O O . GLN A 1 97 ? 22.210 5.455 -30.878 1.00 78.94 97 GLN A O 1
ATOM 776 N N . LEU A 1 98 ? 23.110 3.635 -29.903 1.00 81.62 98 LEU A N 1
ATOM 777 C CA . LEU A 1 98 ? 21.870 2.892 -29.706 1.00 81.62 98 LEU A CA 1
ATOM 778 C C . LEU A 1 98 ? 21.794 2.414 -28.257 1.00 81.62 98 LEU A C 1
ATOM 780 O O . LEU A 1 98 ? 22.743 1.820 -27.747 1.00 81.62 98 LEU A O 1
ATOM 784 N N . VAL A 1 99 ? 20.658 2.662 -27.610 1.00 84.94 99 VAL A N 1
ATOM 785 C CA . VAL A 1 99 ? 20.353 2.218 -26.245 1.00 84.94 99 VAL A CA 1
ATOM 786 C C . VAL A 1 99 ? 18.998 1.517 -26.254 1.00 84.94 99 VAL A C 1
ATOM 788 O O . VAL A 1 99 ? 18.079 1.960 -26.935 1.00 84.94 99 VAL A O 1
ATOM 791 N N . THR A 1 100 ? 18.874 0.413 -25.522 1.00 83.19 100 THR A N 1
ATOM 792 C CA . THR A 1 100 ? 17.598 -0.291 -25.319 1.00 83.19 100 THR A CA 1
ATOM 793 C C . THR A 1 100 ? 17.212 -0.183 -23.849 1.00 83.19 100 THR A C 1
ATOM 795 O O . THR A 1 100 ? 18.080 -0.343 -22.993 1.00 83.19 100 THR A O 1
ATOM 798 N N . THR A 1 101 ? 15.944 0.111 -23.566 1.00 83.94 101 THR A N 1
ATOM 799 C CA . THR A 1 101 ? 15.390 0.173 -22.204 1.00 83.94 101 THR A CA 1
ATOM 800 C C . THR A 1 101 ? 13.946 -0.332 -22.199 1.00 83.94 101 THR A C 1
ATOM 802 O O . THR A 1 101 ? 13.278 -0.275 -23.234 1.00 83.94 101 THR A O 1
ATOM 805 N N . SER A 1 102 ? 13.501 -0.860 -21.057 1.00 78.44 102 SER A N 1
ATOM 806 C CA . SER A 1 102 ? 12.081 -0.961 -20.680 1.00 78.44 102 SER A CA 1
ATOM 807 C C . SER A 1 102 ? 11.567 0.382 -20.194 1.00 78.44 102 SER A C 1
ATOM 809 O O . SER A 1 102 ? 12.417 1.150 -19.676 1.00 78.44 102 SER A O 1
#

Organism: Staphylococcus pseudintermedius (NCBI:txid283734)

Sequence (102 aa):
VMITVAILADEEKLLELVREELTEIKEKFGDDRRTEIQLGGIDQLEDEDLIPEEQIVITLSHNNYIKRLPASTYRAQNRGGRGVQGMNTLDDDFVSQLVTTS

Secondary structure (DSSP, 8-state):
-HHHHHHHT-HHHHHHHHHHHHHHHHHHH---------SS-GGG--GGGGSPP--EEEEEETT--EEEEETTT-PPPSSTT-----S--STT--EEEEEEE-

pLDDT: mean 77.42, std 15.31, range [42.25, 97.0]

Radius of gyration: 37.24 Å; chains: 1; bounding box: 62×28×95 Å

Foldseek 3Di:
DVVVVVCVVDVVSVVVVVVVVVVVCCVVDPDDDPDDDDDPDPVPDDPVNVDDDFKWKWFAKPVGDIDIDGVVVQDADPDPPDGDPPDPPPPPIDTPDMDIDD